Protein AF-A0A2V7ZK89-F1 (afdb_monomer)

Mean predicted aligned error: 2.46 Å

Secondary structure (DSSP, 8-state):
--SSSSS-GGG---SSHHHHHTT--TT-TT-HHHHHHSTTSTTGGGS-S-HHHHHHHHHIIIIIS-----

Radius of gyration: 11.69 Å; Cα contacts (8 Å, |Δi|>4): 89; chains: 1; bounding box: 25×24×30 Å

pLDDT: mean 95.91, std 3.87, range [77.56, 98.69]

Structure (mmCIF, N/CA/C/O backbone):
data_AF-A0A2V7ZK89-F1
#
_entry.id   AF-A0A2V7ZK89-F1
#
loop_
_atom_site.group_PDB
_atom_site.id
_atom_site.type_symbol
_atom_site.label_atom_id
_atom_site.label_alt_id
_atom_site.label_comp_id
_atom_site.label_asym_id
_atom_site.label_entity_id
_atom_site.label_seq_id
_atom_site.pdbx_PDB_ins_code
_atom_site.Cartn_x
_atom_site.Cartn_y
_atom_site.Cartn_z
_atom_site.occupancy
_atom_site.B_iso_or_equiv
_atom_site.auth_seq_id
_atom_site.auth_comp_id
_atom_site.auth_asym_id
_atom_site.auth_atom_id
_atom_site.pdbx_PDB_model_num
ATOM 1 N N . MET A 1 1 ? 13.970 2.245 -9.526 1.00 79.56 1 MET A N 1
ATOM 2 C CA . MET A 1 1 ? 12.492 2.266 -9.456 1.00 79.56 1 MET A CA 1
ATOM 3 C C . MET A 1 1 ? 11.987 0.976 -10.091 1.00 79.56 1 MET A C 1
ATOM 5 O O . MET A 1 1 ? 12.273 0.783 -11.260 1.00 79.56 1 MET A O 1
ATOM 9 N N . CYS A 1 2 ? 11.345 0.070 -9.340 1.00 91.50 2 CYS A N 1
ATOM 10 C CA . CYS A 1 2 ? 10.902 -1.238 -9.866 1.00 91.50 2 CYS A CA 1
ATOM 11 C C . CYS A 1 2 ? 9.473 -1.217 -10.427 1.00 91.50 2 CYS A C 1
ATOM 13 O O . CYS A 1 2 ? 9.157 -1.994 -11.315 1.00 91.50 2 CYS A O 1
ATOM 15 N N . HIS A 1 3 ? 8.614 -0.333 -9.922 1.00 94.25 3 HIS A N 1
ATOM 16 C CA . HIS A 1 3 ? 7.192 -0.274 -10.272 1.00 94.25 3 HIS A CA 1
ATOM 17 C C . HIS A 1 3 ? 6.837 1.063 -10.927 1.00 94.25 3 HIS A C 1
ATOM 19 O O . HIS A 1 3 ? 5.954 1.778 -10.466 1.00 94.25 3 HIS A O 1
ATOM 25 N N . GLY A 1 4 ? 7.590 1.426 -11.967 1.00 92.25 4 GLY A N 1
ATOM 26 C CA . GLY A 1 4 ? 7.330 2.608 -12.785 1.00 92.25 4 GLY A CA 1
ATOM 27 C C . GLY A 1 4 ? 8.180 2.637 -14.053 1.00 92.25 4 GLY A C 1
ATOM 28 O O . GLY A 1 4 ? 9.174 1.913 -14.150 1.00 92.25 4 GLY A O 1
ATOM 29 N N . GLY A 1 5 ? 7.802 3.493 -15.003 1.00 90.12 5 GLY A N 1
ATOM 30 C CA . GLY A 1 5 ? 8.501 3.657 -16.280 1.00 90.12 5 GLY A CA 1
ATOM 31 C C . GLY A 1 5 ? 8.080 2.631 -17.344 1.00 90.12 5 GLY A C 1
ATOM 32 O O . GLY A 1 5 ? 7.086 1.933 -17.167 1.00 90.12 5 GLY A O 1
ATOM 33 N N . PRO A 1 6 ? 8.820 2.520 -18.464 1.00 87.88 6 PRO A N 1
ATOM 34 C CA . PRO A 1 6 ? 8.385 1.753 -19.638 1.00 87.88 6 PRO A CA 1
ATOM 35 C C . PRO A 1 6 ? 8.385 0.227 -19.448 1.00 87.88 6 PRO A C 1
ATOM 37 O O . PRO A 1 6 ? 7.711 -0.474 -20.197 1.00 87.88 6 PRO A O 1
ATOM 40 N N . SER A 1 7 ? 9.120 -0.290 -18.457 1.00 91.62 7 SER A N 1
ATOM 41 C CA . SER A 1 7 ? 9.252 -1.731 -18.198 1.00 91.62 7 SER A CA 1
ATOM 42 C C . SER A 1 7 ? 9.185 -2.030 -16.695 1.00 91.62 7 SER A C 1
ATOM 44 O O . SER A 1 7 ? 10.209 -2.347 -16.084 1.00 91.62 7 SER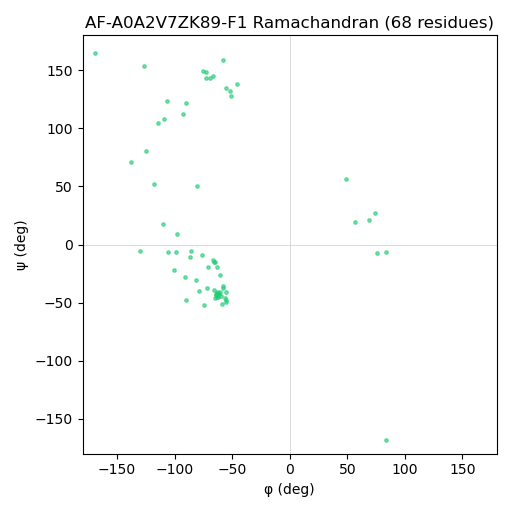 A O 1
ATOM 46 N N . PRO A 1 8 ? 8.005 -1.900 -16.064 1.00 94.38 8 PRO A N 1
ATOM 47 C CA . PRO A 1 8 ? 7.854 -2.141 -14.637 1.00 94.38 8 PRO A CA 1
ATOM 48 C C . PRO A 1 8 ? 7.930 -3.637 -14.303 1.00 94.38 8 PRO A C 1
ATOM 50 O O . PRO A 1 8 ? 7.394 -4.493 -15.015 1.00 94.38 8 PRO A O 1
ATOM 53 N N . THR A 1 9 ? 8.540 -3.967 -13.167 1.00 93.25 9 THR A N 1
ATOM 54 C CA . THR A 1 9 ? 8.599 -5.330 -12.631 1.00 93.25 9 THR A CA 1
ATOM 55 C C . THR A 1 9 ? 7.192 -5.909 -12.490 1.00 93.25 9 THR A C 1
ATOM 57 O O . THR A 1 9 ? 6.275 -5.259 -11.984 1.00 93.25 9 THR A O 1
ATOM 60 N N . ALA A 1 10 ? 7.029 -7.158 -12.937 1.00 89.56 10 ALA A N 1
ATOM 61 C CA . ALA A 1 10 ? 5.750 -7.869 -12.980 1.00 89.56 10 ALA A CA 1
ATOM 62 C C . ALA A 1 10 ? 4.644 -7.157 -13.789 1.00 89.56 10 ALA A C 1
ATOM 64 O O . ALA A 1 10 ? 3.466 -7.450 -13.585 1.00 89.56 10 ALA A O 1
ATOM 65 N N . GLY A 1 11 ? 5.008 -6.226 -14.683 1.00 91.56 11 GLY A N 1
ATOM 66 C CA . GLY A 1 11 ? 4.061 -5.463 -15.498 1.00 91.56 11 GLY A CA 1
ATOM 67 C C . GLY A 1 11 ? 3.210 -4.474 -14.696 1.00 91.56 11 GLY A C 1
ATOM 68 O O . GLY A 1 11 ? 2.126 -4.115 -15.143 1.00 91.56 11 GLY A O 1
ATOM 69 N N . ARG A 1 12 ? 3.654 -4.073 -13.495 1.00 91.44 12 ARG A N 1
ATOM 70 C CA . ARG A 1 1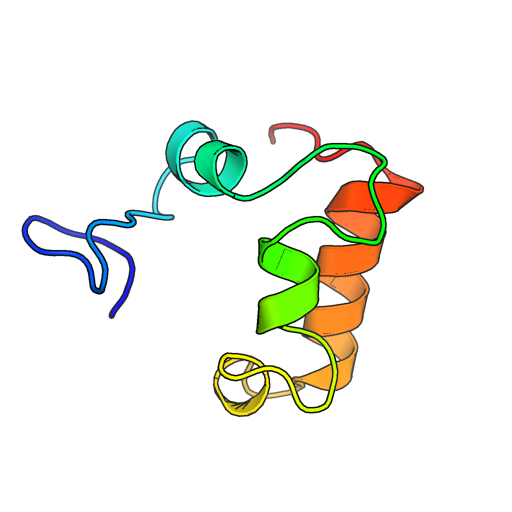2 ? 2.873 -3.237 -12.567 1.00 91.44 12 ARG A CA 1
ATOM 71 C C . ARG A 1 12 ? 3.511 -1.871 -12.375 1.00 91.44 12 ARG A C 1
ATOM 73 O O . ARG A 1 12 ? 4.506 -1.753 -11.658 1.00 91.44 12 ARG A O 1
ATOM 80 N N . ASP A 1 13 ? 2.922 -0.865 -13.008 1.00 94.94 13 ASP A N 1
ATOM 81 C CA . ASP A 1 13 ? 3.267 0.539 -12.808 1.00 94.94 13 ASP A CA 1
ATOM 82 C C . ASP A 1 13 ? 2.404 1.133 -11.685 1.00 94.94 13 ASP A C 1
ATOM 84 O O . ASP A 1 13 ? 1.178 1.115 -11.763 1.00 94.94 13 ASP A O 1
ATOM 88 N N . PHE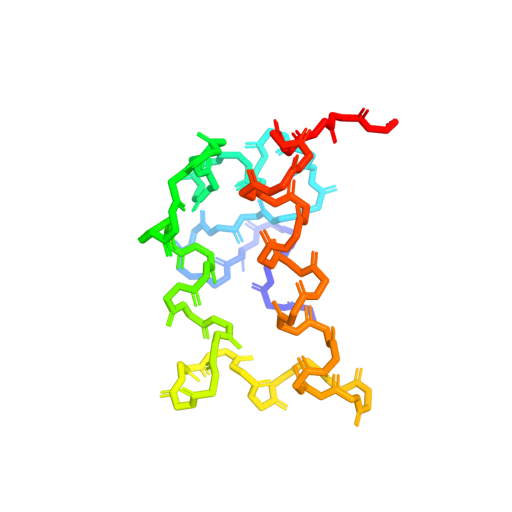 A 1 14 ? 3.047 1.644 -10.637 1.00 95.06 14 PHE A N 1
ATOM 89 C CA . PHE A 1 14 ? 2.401 2.284 -9.489 1.00 95.06 14 PHE A CA 1
ATOM 90 C C . PHE A 1 14 ? 2.649 3.800 -9.449 1.00 95.06 14 PHE A C 1
ATOM 92 O O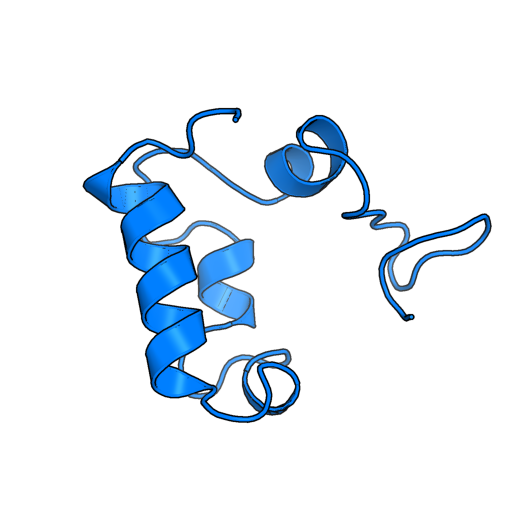 . PHE A 1 14 ? 2.467 4.427 -8.410 1.00 95.06 14 PHE A O 1
ATOM 99 N N . SER A 1 15 ? 3.069 4.404 -10.566 1.00 94.62 15 SER A N 1
ATOM 100 C CA . SER A 1 15 ? 3.256 5.857 -10.700 1.00 94.62 15 SER A CA 1
ATOM 101 C C . SER A 1 15 ? 1.949 6.643 -10.851 1.00 94.62 15 SER A C 1
ATOM 103 O O . SER A 1 15 ? 1.965 7.869 -10.785 1.00 94.62 15 SER A O 1
ATOM 105 N N . THR A 1 16 ? 0.818 5.955 -11.027 1.00 94.56 16 THR A N 1
ATOM 106 C CA . THR A 1 16 ? -0.522 6.552 -11.101 1.00 94.56 16 THR A CA 1
ATOM 107 C C . THR A 1 16 ? -1.461 5.893 -10.099 1.00 94.56 16 THR A C 1
ATOM 109 O O . THR A 1 16 ? -1.300 4.712 -9.773 1.00 94.56 16 THR A O 1
ATOM 112 N N . TYR A 1 17 ? -2.484 6.631 -9.663 1.00 96.12 17 TYR A N 1
ATOM 113 C CA . TYR A 1 17 ? -3.549 6.092 -8.818 1.00 96.12 17 TYR A CA 1
ATOM 114 C C . TYR A 1 17 ? -4.211 4.867 -9.468 1.00 96.12 17 TYR A C 1
ATOM 116 O O . TYR A 1 17 ? -4.257 3.800 -8.862 1.00 96.12 17 TYR A O 1
ATOM 124 N N . ALA A 1 18 ? -4.601 4.964 -10.746 1.00 96.50 18 ALA A N 1
ATOM 125 C CA . ALA A 1 18 ? -5.175 3.843 -11.494 1.00 96.50 18 ALA A CA 1
ATOM 126 C C . ALA A 1 18 ? -4.269 2.595 -11.493 1.00 96.50 18 ALA A C 1
ATOM 128 O O . ALA A 1 18 ? -4.754 1.478 -11.313 1.00 96.50 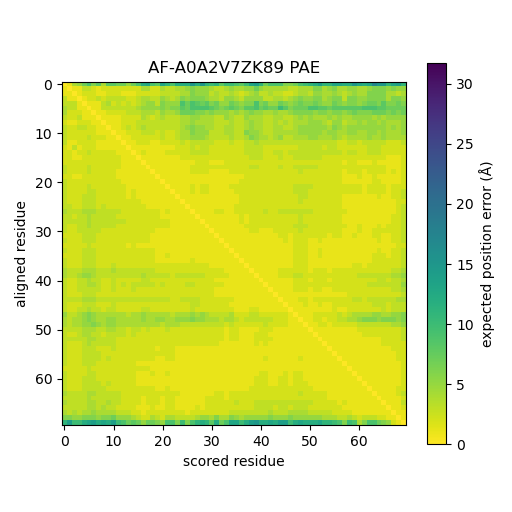18 ALA A O 1
ATOM 129 N N . GLY A 1 19 ? -2.952 2.779 -11.633 1.00 96.06 19 GLY A N 1
ATOM 130 C CA . GLY A 1 19 ? -1.967 1.702 -11.554 1.00 96.06 19 GLY A CA 1
ATOM 131 C C . GLY A 1 19 ? -1.939 1.007 -10.190 1.00 96.06 19 GLY A C 1
ATOM 132 O O . GLY A 1 19 ? -1.985 -0.224 -10.120 1.00 96.06 19 GLY A O 1
ATOM 133 N N . VAL A 1 20 ? -1.951 1.776 -9.096 1.00 97.19 20 VAL A N 1
ATOM 134 C CA . VAL A 1 20 ? -2.057 1.245 -7.722 1.00 97.19 20 VAL A CA 1
ATOM 135 C C . VAL A 1 20 ? -3.381 0.501 -7.519 1.00 97.19 20 VAL A C 1
ATOM 137 O O . VAL A 1 20 ? -3.399 -0.597 -6.958 1.00 97.19 20 VAL A O 1
ATOM 140 N N . MET A 1 21 ? -4.484 1.041 -8.039 1.00 97.81 21 MET A N 1
ATOM 141 C CA . MET A 1 21 ? -5.817 0.447 -7.902 1.00 97.81 21 MET A CA 1
ATOM 142 C C . MET A 1 21 ? -5.980 -0.896 -8.624 1.00 97.81 21 MET A C 1
ATOM 144 O O . MET A 1 21 ? -6.869 -1.665 -8.274 1.00 97.81 21 MET A O 1
ATOM 148 N N . THR A 1 22 ? -5.080 -1.272 -9.542 1.00 96.75 22 THR A N 1
ATOM 149 C CA . THR A 1 22 ? -5.062 -2.639 -10.107 1.00 96.75 22 THR A CA 1
ATOM 150 C C . THR A 1 22 ? -4.737 -3.727 -9.074 1.00 96.75 22 THR A C 1
ATOM 152 O O . THR A 1 22 ? -4.931 -4.917 -9.335 1.00 96.75 22 THR A O 1
ATOM 155 N N . VAL A 1 23 ? -4.208 -3.344 -7.905 1.00 96.50 23 VAL A N 1
ATOM 156 C CA . VAL A 1 23 ? -3.773 -4.262 -6.836 1.00 96.50 23 VAL A CA 1
ATOM 157 C C . VAL A 1 23 ? -4.326 -3.906 -5.461 1.00 96.50 23 VAL A C 1
ATOM 159 O O . VAL A 1 23 ? -4.080 -4.642 -4.501 1.00 96.50 23 VAL A O 1
ATOM 162 N N . ALA A 1 24 ? -5.028 -2.779 -5.363 1.00 97.81 24 ALA A N 1
ATOM 163 C CA . ALA A 1 24 ? -5.661 -2.303 -4.152 1.00 97.81 24 ALA A CA 1
ATOM 164 C C . ALA A 1 24 ? -7.177 -2.494 -4.253 1.00 97.81 24 ALA A C 1
ATOM 166 O O . ALA A 1 24 ? -7.815 -1.992 -5.173 1.00 97.81 24 ALA A O 1
ATOM 167 N N . THR A 1 25 ? -7.755 -3.205 -3.290 1.00 98.44 25 THR A N 1
ATOM 168 C CA . THR A 1 25 ? -9.206 -3.367 -3.162 1.00 98.44 25 THR A CA 1
ATOM 169 C C . THR A 1 25 ? -9.681 -2.577 -1.938 1.00 98.44 25 THR A C 1
ATOM 171 O O . THR A 1 25 ? -9.373 -2.994 -0.821 1.00 98.44 25 THR A O 1
ATOM 174 N N . PRO A 1 26 ? -10.379 -1.434 -2.114 1.00 98.31 26 PRO A N 1
ATOM 175 C CA . PRO A 1 26 ? -10.881 -0.616 -1.009 1.00 98.31 26 PRO A CA 1
ATOM 176 C C . PRO A 1 26 ? -11.687 -1.433 0.002 1.00 98.31 26 PRO A C 1
ATOM 178 O O . PRO A 1 26 ? -12.560 -2.209 -0.382 1.00 98.31 26 PRO A O 1
ATOM 181 N N . GLY A 1 27 ? -11.396 -1.258 1.289 1.00 98.31 27 GLY A N 1
ATOM 182 C CA . GLY A 1 27 ? -12.080 -1.951 2.383 1.00 98.31 27 GLY A CA 1
ATOM 183 C C . GLY A 1 27 ? -11.693 -3.422 2.583 1.00 98.31 27 GLY A C 1
ATOM 184 O O . GLY A 1 27 ? -12.102 -4.005 3.583 1.00 98.31 27 GLY A O 1
ATOM 185 N N . ASP A 1 28 ? -10.898 -4.032 1.695 1.00 98.44 28 ASP A N 1
ATOM 186 C CA . ASP A 1 28 ? -10.487 -5.434 1.835 1.00 98.44 28 ASP A CA 1
ATOM 187 C C . ASP A 1 28 ? -9.137 -5.561 2.573 1.00 98.44 28 ASP A C 1
ATOM 189 O O . ASP A 1 28 ? -8.091 -5.216 2.007 1.00 98.44 28 ASP A O 1
ATOM 193 N N . PRO A 1 29 ? -9.102 -6.121 3.801 1.00 98.00 29 PRO A N 1
ATOM 194 C CA . PRO A 1 29 ? -7.854 -6.352 4.533 1.00 98.00 29 PRO A CA 1
ATOM 195 C C . PRO A 1 29 ? -6.944 -7.403 3.876 1.00 98.00 29 PRO A C 1
ATOM 197 O O . PRO A 1 29 ? -5.767 -7.501 4.225 1.00 98.00 29 PRO A O 1
ATOM 200 N N . ASN A 1 30 ? -7.454 -8.180 2.916 1.00 97.94 30 ASN A N 1
ATOM 201 C CA . ASN A 1 30 ? -6.685 -9.142 2.128 1.00 97.94 30 ASN A CA 1
ATOM 202 C C . ASN A 1 30 ? -6.256 -8.600 0.760 1.00 97.94 30 ASN A C 1
ATOM 204 O O . ASN A 1 30 ? -5.705 -9.364 -0.038 1.00 97.94 30 ASN A O 1
ATOM 208 N N . SER A 1 31 ? -6.449 -7.304 0.498 1.00 98.06 31 SER A N 1
ATOM 209 C CA . SER A 1 31 ? -5.985 -6.622 -0.711 1.00 98.06 31 SER A CA 1
ATOM 210 C C . SER A 1 31 ? -4.531 -6.985 -1.054 1.00 98.06 31 SER A C 1
ATOM 212 O O . SER A 1 31 ? -3.662 -7.081 -0.179 1.00 98.06 31 SER A O 1
ATOM 214 N N . ARG A 1 32 ? -4.234 -7.203 -2.344 1.00 97.56 32 ARG A N 1
ATOM 215 C CA . ARG A 1 32 ? -2.924 -7.717 -2.790 1.00 97.56 32 ARG A CA 1
ATOM 216 C C . ARG A 1 32 ? -1.778 -6.816 -2.341 1.00 97.56 32 ARG A C 1
ATOM 218 O O . ARG A 1 32 ? -0.720 -7.335 -1.981 1.00 97.56 32 ARG A O 1
ATOM 225 N N . LEU A 1 33 ? -1.981 -5.499 -2.341 1.00 97.50 33 LEU A N 1
ATOM 226 C CA . LEU A 1 33 ? -0.972 -4.560 -1.860 1.00 97.50 33 LEU A CA 1
ATOM 227 C C . LEU A 1 33 ? -0.613 -4.831 -0.390 1.00 97.50 33 LEU A C 1
ATOM 229 O O . LEU A 1 33 ? 0.571 -4.934 -0.088 1.00 97.50 33 LEU A O 1
ATOM 233 N N . ILE A 1 34 ? -1.608 -5.076 0.473 1.00 98.62 34 ILE A N 1
ATOM 234 C CA . ILE A 1 34 ? -1.423 -5.417 1.898 1.00 98.62 34 ILE A CA 1
ATOM 235 C C . ILE A 1 34 ? -0.668 -6.739 2.051 1.00 98.62 34 ILE A C 1
ATOM 237 O O . ILE A 1 34 ? 0.278 -6.827 2.831 1.00 98.62 34 ILE A O 1
ATOM 241 N N . GLN A 1 35 ? -1.033 -7.774 1.287 1.00 98.44 35 GLN A N 1
ATOM 242 C CA . GLN A 1 35 ? -0.350 -9.075 1.357 1.00 98.44 35 GLN A CA 1
ATOM 243 C C . GLN A 1 35 ? 1.150 -8.969 1.060 1.00 98.44 35 GLN A C 1
ATOM 245 O O . GLN A 1 35 ? 1.954 -9.702 1.637 1.00 98.44 35 GLN A O 1
ATOM 250 N N . MET A 1 36 ? 1.522 -8.076 0.141 1.00 97.88 36 MET A N 1
ATOM 251 C CA . MET A 1 36 ? 2.910 -7.884 -0.271 1.00 97.88 36 MET A CA 1
ATOM 252 C C . MET A 1 36 ? 3.690 -7.001 0.705 1.00 97.88 36 MET A C 1
ATOM 254 O O . MET A 1 36 ? 4.898 -7.194 0.832 1.00 97.88 36 MET A O 1
ATOM 258 N N . THR A 1 37 ? 3.032 -6.053 1.377 1.00 98.31 37 THR A N 1
ATOM 259 C CA . THR A 1 37 ? 3.677 -5.025 2.211 1.00 98.31 37 THR A CA 1
ATOM 260 C C . THR A 1 37 ? 3.644 -5.306 3.708 1.00 98.31 37 THR A C 1
ATOM 262 O O . THR A 1 37 ? 4.496 -4.774 4.417 1.00 98.31 37 THR A O 1
ATOM 265 N N . ARG A 1 38 ? 2.713 -6.133 4.207 1.00 98.06 38 ARG A N 1
ATOM 266 C CA . ARG A 1 38 ? 2.657 -6.545 5.623 1.00 98.06 38 ARG A CA 1
ATOM 267 C C . ARG A 1 38 ? 3.951 -7.231 6.065 1.00 98.06 38 ARG A C 1
ATOM 269 O O . ARG A 1 38 ? 4.666 -7.779 5.230 1.00 98.06 38 ARG A O 1
ATOM 276 N N . THR A 1 39 ? 4.222 -7.275 7.368 1.00 97.62 39 THR A N 1
ATOM 277 C CA . THR A 1 39 ? 5.373 -8.001 7.930 1.00 97.62 39 THR A CA 1
ATOM 278 C C . THR A 1 39 ? 5.418 -9.446 7.406 1.00 97.62 39 THR A C 1
ATOM 280 O O . THR A 1 39 ? 4.417 -10.165 7.432 1.00 97.62 39 THR A O 1
ATOM 283 N N . GLY A 1 40 ? 6.571 -9.856 6.863 1.00 96.38 40 GLY A N 1
ATOM 284 C CA . GLY A 1 40 ? 6.762 -11.149 6.182 1.00 96.38 40 GLY A CA 1
ATOM 285 C C . GLY A 1 40 ? 6.341 -11.185 4.702 1.00 96.38 40 GLY A C 1
ATOM 286 O O . GLY A 1 40 ? 6.600 -12.171 4.015 1.00 96.38 40 GLY A O 1
ATOM 287 N N . GLY A 1 41 ? 5.722 -10.122 4.187 1.00 97.56 41 GLY A N 1
ATOM 288 C CA . GLY A 1 41 ? 5.419 -9.942 2.770 1.00 97.56 41 GLY A CA 1
ATOM 289 C C . GLY A 1 41 ? 6.671 -9.630 1.947 1.00 97.56 41 GLY A C 1
ATOM 290 O O . GLY A 1 41 ? 7.609 -8.987 2.420 1.00 97.56 41 GLY A O 1
ATOM 291 N N . ALA A 1 42 ? 6.679 -10.061 0.683 1.00 96.31 42 ALA A N 1
ATOM 292 C CA . ALA A 1 42 ? 7.858 -9.971 -0.181 1.00 96.31 42 ALA A CA 1
ATOM 293 C C . ALA A 1 42 ? 8.356 -8.531 -0.410 1.00 96.31 42 ALA A C 1
ATOM 295 O O . ALA A 1 42 ? 9.537 -8.332 -0.680 1.00 96.31 42 ALA A O 1
ATOM 296 N N . MET A 1 43 ? 7.471 -7.532 -0.315 1.00 96.75 43 MET A N 1
ATOM 297 C CA . MET A 1 43 ? 7.797 -6.121 -0.544 1.00 96.75 43 MET A CA 1
ATOM 298 C C . MET A 1 43 ? 8.042 -5.335 0.749 1.00 96.75 43 MET A C 1
ATOM 300 O O . MET A 1 43 ? 8.467 -4.184 0.680 1.00 96.75 43 MET A O 1
ATOM 304 N N . HIS A 1 44 ? 7.811 -5.938 1.918 1.00 98.00 44 HIS A N 1
ATOM 305 C CA . HIS A 1 44 ? 7.88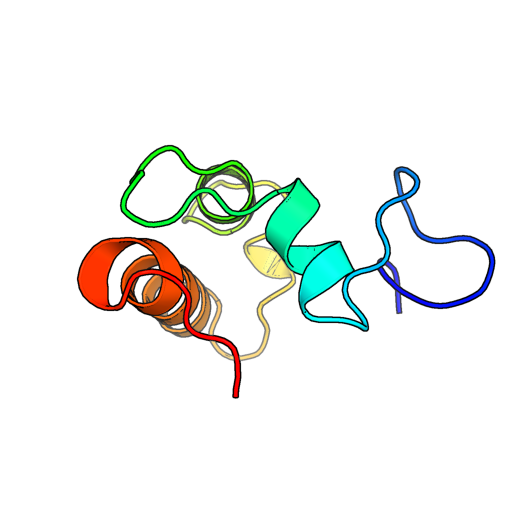3 -5.266 3.216 1.00 98.00 44 HIS A CA 1
ATOM 306 C C . HIS A 1 44 ? 9.237 -4.585 3.458 1.00 98.00 44 HIS A C 1
ATOM 308 O O . HIS A 1 44 ? 9.291 -3.400 3.771 1.00 98.00 44 HIS A O 1
ATOM 314 N N . PHE A 1 45 ? 10.342 -5.297 3.214 1.00 96.31 45 PHE A N 1
ATOM 315 C CA . PHE A 1 45 ? 11.702 -4.790 3.439 1.00 96.31 45 PHE A CA 1
ATOM 316 C C . PHE A 1 45 ? 12.072 -3.582 2.555 1.00 96.31 45 PHE A C 1
ATOM 318 O O . PHE A 1 45 ? 12.994 -2.833 2.869 1.00 96.31 45 PHE A O 1
ATOM 325 N N . TYR A 1 46 ? 11.354 -3.361 1.451 1.00 95.81 46 TYR A N 1
ATOM 326 C CA . TYR A 1 46 ? 11.601 -2.227 0.559 1.00 95.81 46 TYR A CA 1
ATOM 327 C C . TYR A 1 46 ? 10.877 -0.945 0.998 1.00 95.81 46 TYR A C 1
ATOM 329 O O . TYR A 1 46 ? 11.126 0.120 0.432 1.00 95.81 46 TYR A O 1
ATOM 337 N N . LEU A 1 47 ? 10.039 -1.003 2.039 1.00 95.88 47 LEU A N 1
ATOM 338 C CA . LEU A 1 47 ? 9.343 0.147 2.624 1.00 95.88 47 LEU A CA 1
ATOM 339 C C . LEU A 1 47 ? 10.244 0.945 3.587 1.00 95.88 47 LEU A C 1
ATOM 341 O O . LEU A 1 47 ? 9.871 1.268 4.712 1.00 95.88 47 LEU A O 1
ATOM 345 N N . ASN A 1 48 ? 11.446 1.294 3.140 1.00 93.81 48 ASN A N 1
ATOM 346 C CA . ASN A 1 48 ? 12.419 2.017 3.956 1.00 93.81 48 ASN A CA 1
ATOM 347 C C . ASN A 1 48 ? 12.071 3.509 4.110 1.00 93.81 48 ASN A C 1
ATOM 349 O O . ASN A 1 48 ? 11.504 4.107 3.191 1.00 93.81 48 ASN A O 1
ATOM 353 N N . PRO A 1 49 ? 12.425 4.142 5.246 1.00 95.88 49 PRO A N 1
ATOM 354 C CA . PRO A 1 49 ? 13.203 3.583 6.363 1.00 95.88 49 PRO A CA 1
ATOM 355 C C . PRO A 1 49 ? 12.382 2.830 7.427 1.00 95.88 49 PRO A C 1
ATOM 357 O O . PRO A 1 49 ? 12.973 2.168 8.268 1.00 95.88 49 PRO A O 1
ATOM 360 N N . ASN A 1 50 ? 11.048 2.916 7.405 1.00 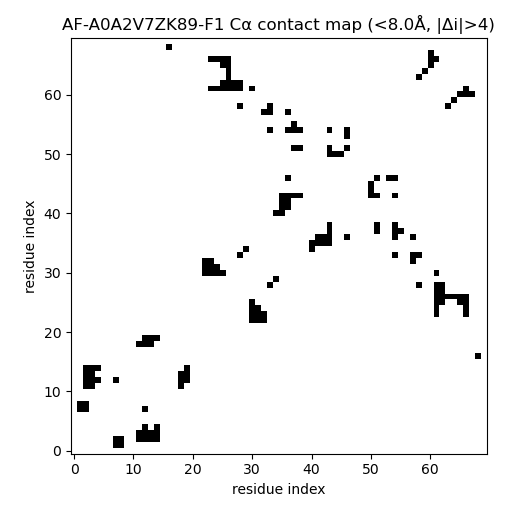97.00 50 ASN A N 1
ATOM 361 C CA . ASN A 1 50 ? 10.180 2.409 8.476 1.00 97.00 50 ASN A CA 1
ATOM 362 C C . ASN A 1 50 ? 9.136 1.433 7.909 1.00 97.00 50 ASN A C 1
ATOM 364 O O . ASN A 1 50 ? 7.998 1.849 7.659 1.00 97.00 50 ASN A O 1
ATOM 368 N N . PRO A 1 51 ? 9.498 0.162 7.670 1.00 97.62 51 PRO A N 1
ATOM 369 C CA . PRO A 1 51 ? 8.652 -0.750 6.914 1.00 97.62 51 PRO A CA 1
ATOM 370 C C . PRO A 1 51 ? 7.338 -1.080 7.620 1.00 97.62 51 PRO A C 1
ATOM 372 O O . PRO A 1 51 ? 6.299 -1.063 6.966 1.00 97.62 51 PRO A O 1
ATOM 375 N N . ASP A 1 52 ? 7.342 -1.261 8.943 1.00 98.06 52 ASP A N 1
ATOM 376 C CA . ASP A 1 52 ? 6.116 -1.509 9.715 1.00 98.06 52 ASP A CA 1
ATOM 377 C C . ASP A 1 52 ? 5.159 -0.309 9.680 1.00 98.06 52 ASP A C 1
ATOM 379 O O . ASP A 1 52 ? 3.977 -0.460 9.381 1.00 98.06 52 ASP A O 1
ATOM 383 N N . VAL A 1 53 ? 5.675 0.908 9.889 1.00 98.25 53 VAL A N 1
ATOM 384 C CA . VAL A 1 53 ? 4.862 2.139 9.858 1.00 98.25 53 VAL A CA 1
ATOM 385 C C . VAL A 1 53 ? 4.256 2.365 8.472 1.00 98.25 53 VAL A C 1
ATOM 387 O O . VAL A 1 53 ? 3.084 2.721 8.340 1.00 98.25 53 VAL A O 1
ATOM 390 N N . ARG A 1 54 ? 5.038 2.146 7.411 1.00 98.19 54 ARG A N 1
ATOM 391 C CA . ARG A 1 54 ? 4.565 2.313 6.031 1.00 98.19 54 ARG A CA 1
ATOM 392 C C . ARG A 1 54 ? 3.594 1.213 5.618 1.00 98.19 54 ARG A C 1
ATOM 394 O O . ARG A 1 54 ? 2.623 1.510 4.930 1.00 98.19 54 ARG A O 1
ATOM 401 N N . ALA A 1 55 ? 3.813 -0.025 6.055 1.00 98.44 55 ALA A N 1
ATOM 402 C CA . ALA A 1 55 ? 2.859 -1.110 5.853 1.00 98.44 55 ALA A CA 1
ATOM 403 C C . ALA A 1 55 ? 1.524 -0.805 6.546 1.00 98.44 55 ALA A C 1
ATOM 405 O O . ALA A 1 55 ? 0.475 -0.972 5.926 1.00 98.44 55 ALA A O 1
ATOM 406 N N . GLN A 1 56 ? 1.562 -0.273 7.773 1.00 98.56 56 GLN A N 1
ATOM 407 C CA . GLN A 1 56 ? 0.359 0.171 8.479 1.00 98.56 56 GLN A CA 1
ATOM 408 C C . GLN A 1 56 ? -0.334 1.326 7.746 1.00 98.56 56 GLN A C 1
ATOM 410 O O . GLN A 1 56 ? -1.544 1.300 7.576 1.00 98.56 56 GLN A O 1
ATOM 415 N N . THR A 1 57 ? 0.424 2.290 7.216 1.00 98.31 57 THR A N 1
ATOM 416 C CA . THR A 1 57 ? -0.144 3.394 6.418 1.00 98.31 57 THR A CA 1
ATOM 417 C C . THR A 1 57 ? -0.870 2.877 5.171 1.00 98.31 57 THR A C 1
ATOM 419 O O . THR A 1 57 ? -1.951 3.358 4.845 1.00 98.31 57 THR A O 1
ATOM 422 N N . ILE A 1 58 ? -0.307 1.876 4.482 1.00 98.12 58 ILE A N 1
ATOM 423 C CA . ILE A 1 58 ? -0.954 1.218 3.334 1.00 98.12 58 ILE A CA 1
ATOM 424 C C . ILE A 1 58 ? -2.235 0.502 3.772 1.00 98.12 58 ILE A C 1
ATOM 426 O O . ILE A 1 58 ? -3.250 0.602 3.083 1.00 98.12 58 ILE A O 1
ATOM 430 N N . TYR A 1 59 ? -2.193 -0.210 4.902 1.00 98.62 59 TYR A N 1
ATOM 431 C CA . TYR A 1 59 ? -3.370 -0.867 5.464 1.00 98.62 59 TYR A CA 1
ATOM 432 C C . TYR A 1 59 ? -4.476 0.149 5.761 1.00 98.62 59 TYR A C 1
ATOM 434 O O . TYR A 1 59 ? -5.591 -0.022 5.280 1.00 98.62 59 TYR A O 1
ATOM 442 N N . ASP A 1 60 ? -4.168 1.228 6.482 1.00 98.69 60 ASP A N 1
ATOM 443 C CA . ASP A 1 60 ? -5.155 2.243 6.856 1.00 98.69 60 ASP A CA 1
ATOM 444 C C . ASP A 1 60 ? -5.711 2.960 5.624 1.00 98.69 6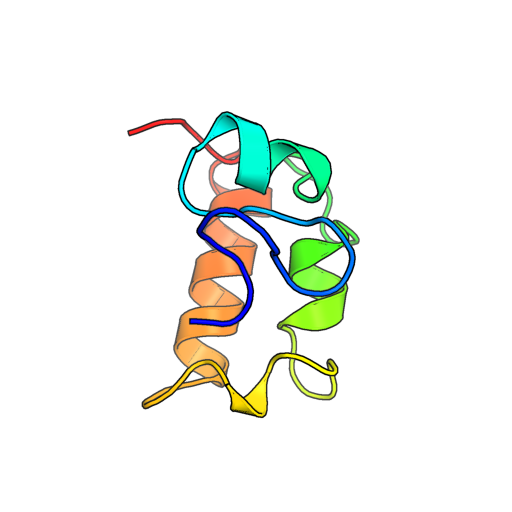0 ASP A C 1
ATOM 446 O O . ASP A 1 60 ? -6.922 3.140 5.508 1.00 98.69 60 ASP A O 1
ATOM 450 N N . TRP A 1 61 ? -4.854 3.313 4.660 1.00 98.50 61 TRP A N 1
ATOM 451 C CA . TRP A 1 61 ? -5.294 3.902 3.395 1.00 98.50 61 TRP A CA 1
ATOM 452 C C . TRP A 1 61 ? -6.302 3.001 2.675 1.00 98.50 61 TRP A C 1
ATOM 454 O O . TRP A 1 61 ? -7.353 3.493 2.282 1.00 98.50 61 TRP A O 1
ATOM 464 N N . ILE A 1 62 ? -6.054 1.690 2.573 1.00 98.56 62 ILE A N 1
ATOM 465 C CA . ILE A 1 62 ? -6.958 0.754 1.883 1.00 98.56 62 ILE A CA 1
ATOM 466 C C . ILE A 1 62 ? -8.217 0.455 2.695 1.00 98.56 62 ILE A C 1
ATOM 468 O O . ILE A 1 62 ? -9.326 0.533 2.165 1.00 98.56 62 ILE A O 1
ATOM 472 N N . VAL A 1 63 ? -8.050 0.059 3.955 1.00 98.62 63 VAL A N 1
ATOM 473 C CA . VAL A 1 63 ? -9.112 -0.546 4.768 1.00 98.62 63 VAL A CA 1
ATOM 474 C C . VAL A 1 63 ? -9.889 0.513 5.533 1.00 98.62 63 VAL A C 1
ATOM 476 O O . VAL A 1 63 ? -11.115 0.509 5.503 1.00 98.62 63 VAL A O 1
ATOM 479 N N . THR A 1 64 ? -9.183 1.424 6.200 1.00 98.44 64 THR A N 1
ATOM 480 C CA . THR A 1 64 ? -9.796 2.431 7.076 1.00 98.44 64 THR A CA 1
ATOM 481 C C . THR A 1 64 ? -10.388 3.583 6.270 1.00 98.44 64 THR A C 1
ATOM 483 O O . THR A 1 64 ? -11.477 4.055 6.586 1.00 98.44 64 THR A O 1
ATOM 486 N N . TYR A 1 65 ? -9.696 4.028 5.218 1.00 98.12 65 TYR A N 1
ATOM 487 C CA . TYR A 1 65 ? -10.084 5.221 4.458 1.00 98.12 65 TYR A CA 1
ATOM 488 C C . TYR A 1 65 ? -10.692 4.926 3.083 1.00 98.12 65 TYR A C 1
ATOM 490 O O . TYR A 1 65 ? -11.181 5.845 2.435 1.00 98.12 65 TYR A O 1
ATOM 498 N N . GLY A 1 66 ? -10.707 3.665 2.639 1.00 97.81 66 GLY A N 1
ATOM 499 C CA . GLY A 1 66 ? -11.318 3.283 1.362 1.00 97.81 66 GLY A CA 1
ATOM 500 C C . GLY A 1 66 ? -10.509 3.695 0.128 1.00 97.81 66 GLY A C 1
ATOM 501 O O . GLY A 1 66 ? -11.085 3.887 -0.937 1.00 97.81 66 GLY A O 1
ATOM 502 N N . ALA A 1 67 ? -9.188 3.819 0.277 1.00 97.69 67 ALA A N 1
ATOM 503 C CA . ALA A 1 67 ? -8.209 4.143 -0.758 1.00 97.69 67 ALA A CA 1
ATOM 504 C C . ALA A 1 67 ? -8.583 5.361 -1.628 1.00 97.69 67 ALA A C 1
ATOM 506 O O . ALA A 1 67 ? -8.651 5.223 -2.844 1.00 97.69 67 ALA A O 1
ATOM 507 N N . PRO A 1 68 ? -8.834 6.552 -1.052 1.00 97.75 68 PRO A N 1
ATOM 508 C CA . PRO A 1 68 ? -9.218 7.715 -1.841 1.00 97.75 68 PRO A CA 1
ATOM 509 C C . PRO A 1 68 ? -8.068 8.176 -2.748 1.00 97.75 68 PRO A C 1
ATOM 511 O O . PRO A 1 68 ? -6.895 8.115 -2.357 1.00 97.75 68 PRO A O 1
ATOM 514 N N . GLU A 1 69 ? -8.422 8.666 -3.939 1.00 95.56 69 GLU A N 1
ATOM 515 C CA . GLU A 1 69 ? -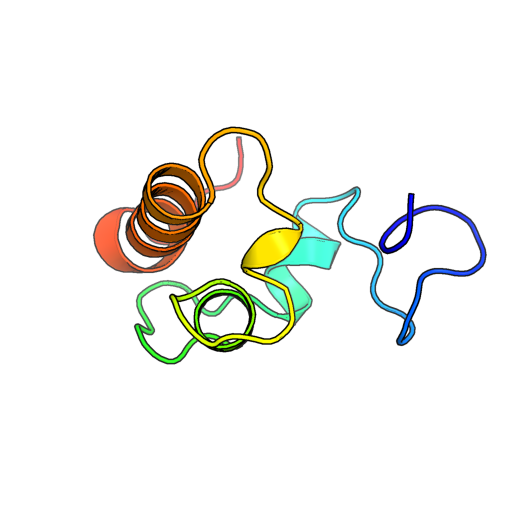7.522 9.448 -4.793 1.00 95.56 69 GLU A CA 1
ATOM 516 C C . GLU A 1 69 ? -7.257 10.814 -4.135 1.00 95.56 69 GLU A C 1
ATOM 518 O O . GLU A 1 69 ? -8.148 11.369 -3.484 1.00 95.56 69 GLU A O 1
ATOM 523 N N . GLN A 1 70 ? -6.025 11.319 -4.259 1.00 77.56 70 GLN A N 1
ATOM 524 C CA . GLN A 1 70 ? -5.604 12.623 -3.728 1.00 77.56 70 GLN A CA 1
ATOM 525 C C . GLN A 1 70 ? -5.471 13.659 -4.836 1.00 77.56 70 GLN A C 1
ATOM 527 O O . GLN A 1 70 ? -4.970 13.283 -5.920 1.00 77.56 70 GLN A O 1
#

Solvent-accessible surface area (backbone atoms only — not comparable to full-atom values): 3999 Å² total; per-residue (Å²): 126,59,42,33,77,99,75,20,54,95,76,41,39,54,81,41,70,72,43,43,50,76,42,48,43,60,54,40,83,77,20,56,52,44,58,30,25,34,93,92,19,90,48,16,86,74,38,70,95,48,29,69,63,48,28,48,52,53,41,40,38,25,41,73,62,46,52,72,88,132

Sequence (70 aa):
MCHGGPSPTAGRDFSTYAGVMTVATPGDPNSRLIQMTRTGGAMHFYLNPNPDVRAQTIYDWIVTYGAPEQ

Foldseek 3Di:
DQQDDDDHPVPQHPPDLVSVVVQAFAQDCVGNLLQQQDVVHVCQVVPPDDSNVVSVVSSCCRNVVRVDDD